Protein AF-A0A7J9GBL7-F1 (afdb_monomer_lite)

InterPro domains:
  IPR005539 ELK domain [PS51213] (71-91)
  IPR050224 Three Amino acid Loop Extension (TALE) homeobox [PTHR11850] (27-122)

Foldseek 3Di:
DVVVVVQVVCCVLQVDHPPPDPPPPDDPDDDDDDDDDDDDDDDPPPPPPPPPPDPDDDPSRVVSVVSVVVVVVVVVVVVVVVVVVVVVVVQVVCVVVVNDDPCVVVVVVVVCVVCVPDDDDD

Structure (mmCIF, N/CA/C/O backbone):
data_AF-A0A7J9GBL7-F1
#
_entry.id   AF-A0A7J9GBL7-F1
#
loop_
_atom_site.group_PDB
_atom_site.id
_atom_site.type_symbol
_atom_site.label_atom_id
_atom_site.label_alt_id
_atom_site.label_comp_id
_atom_site.label_asym_id
_atom_site.label_entity_id
_atom_site.label_seq_id
_atom_site.pdbx_PDB_ins_code
_atom_site.Cartn_x
_atom_site.Cartn_y
_atom_site.Cartn_z
_atom_site.occupancy
_atom_site.B_iso_or_equiv
_atom_site.auth_seq_id
_atom_site.auth_comp_id
_atom_site.auth_asym_id
_atom_site.auth_atom_id
_atom_site.pdbx_PDB_model_num
ATOM 1 N N . MET A 1 1 ? 18.513 20.517 -27.901 1.00 59.16 1 MET A N 1
ATOM 2 C CA . MET A 1 1 ? 18.619 20.272 -26.443 1.00 59.16 1 MET A CA 1
ATOM 3 C C . MET A 1 1 ? 17.700 19.143 -25.980 1.00 59.16 1 MET A C 1
ATOM 5 O O . MET A 1 1 ? 18.205 18.259 -25.311 1.00 59.16 1 MET A O 1
ATOM 9 N N . ALA A 1 2 ? 16.433 19.086 -26.413 1.00 69.75 2 ALA A N 1
ATOM 10 C CA . ALA A 1 2 ? 15.481 18.041 -26.003 1.00 69.75 2 ALA A CA 1
ATOM 11 C C . ALA A 1 2 ? 15.909 16.586 -26.307 1.00 69.75 2 ALA A C 1
ATOM 13 O O . ALA A 1 2 ? 15.734 15.717 -25.464 1.00 69.75 2 ALA A O 1
ATOM 14 N N . CYS A 1 3 ? 16.527 16.302 -27.462 1.00 63.47 3 CYS A N 1
ATOM 15 C CA . CYS A 1 3 ? 16.911 14.921 -27.804 1.00 63.47 3 CYS A CA 1
ATOM 16 C C . CYS A 1 3 ? 17.957 14.331 -26.846 1.00 63.47 3 CYS A C 1
ATOM 18 O O . CYS A 1 3 ? 17.859 13.171 -26.472 1.00 63.47 3 CYS A O 1
ATOM 20 N N . ARG A 1 4 ? 18.910 15.154 -26.392 1.00 77.00 4 ARG A N 1
ATOM 21 C CA . ARG A 1 4 ? 19.957 14.743 -25.445 1.00 77.00 4 ARG A CA 1
ATOM 22 C C . ARG A 1 4 ? 19.395 14.496 -24.045 1.00 77.00 4 ARG A C 1
ATOM 24 O O . ARG A 1 4 ? 19.902 13.668 -23.305 1.00 77.00 4 ARG A O 1
ATOM 31 N N . GLU A 1 5 ? 18.340 15.215 -23.680 1.00 80.38 5 GLU A N 1
ATOM 32 C CA . GLU A 1 5 ? 17.638 15.023 -22.412 1.00 80.38 5 GLU A CA 1
ATOM 33 C C . GLU A 1 5 ? 16.784 13.749 -22.425 1.00 80.38 5 GLU A C 1
ATOM 35 O O . GLU A 1 5 ? 16.758 13.019 -21.439 1.00 80.38 5 GLU A O 1
ATOM 40 N N . ILE A 1 6 ? 16.144 13.436 -23.554 1.00 79.62 6 ILE A N 1
ATOM 41 C CA . ILE A 1 6 ? 15.431 12.166 -23.748 1.00 79.62 6 ILE A CA 1
ATOM 42 C C . ILE A 1 6 ? 16.418 10.998 -23.734 1.00 79.62 6 ILE A C 1
ATOM 44 O O . ILE A 1 6 ? 16.164 10.011 -23.056 1.00 79.62 6 ILE A O 1
ATOM 48 N N . GLU A 1 7 ? 17.555 11.123 -24.419 1.00 76.19 7 GLU A N 1
ATOM 49 C CA . GLU A 1 7 ? 18.613 10.109 -24.428 1.00 76.19 7 GLU A CA 1
ATOM 50 C C . GLU A 1 7 ? 19.200 9.887 -23.031 1.00 76.19 7 GLU A C 1
ATOM 52 O O . GLU A 1 7 ? 19.312 8.748 -22.598 1.00 76.19 7 GLU A O 1
ATOM 57 N N . ASN A 1 8 ? 19.475 10.956 -22.277 1.00 80.25 8 ASN A N 1
ATOM 58 C CA . ASN A 1 8 ? 19.941 10.848 -20.894 1.00 80.25 8 ASN A CA 1
ATOM 59 C C . ASN A 1 8 ? 18.892 10.208 -19.975 1.00 80.25 8 ASN A C 1
ATOM 61 O O . ASN A 1 8 ? 19.244 9.389 -19.133 1.0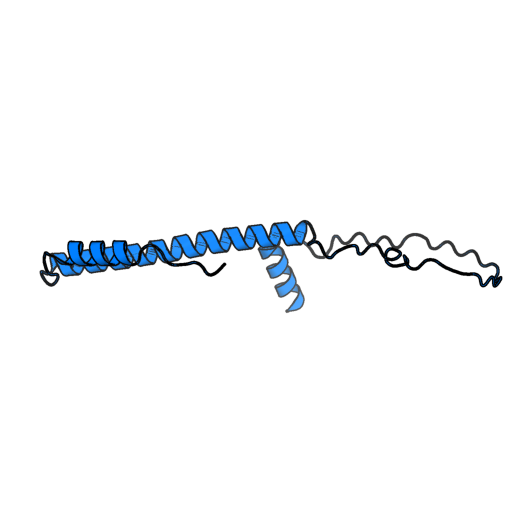0 80.25 8 ASN A O 1
ATOM 65 N N . ASN A 1 9 ? 17.611 10.563 -20.117 1.00 79.25 9 ASN A N 1
ATOM 66 C CA . ASN A 1 9 ? 16.534 9.941 -19.342 1.00 79.25 9 ASN A CA 1
ATOM 67 C C . ASN A 1 9 ? 16.366 8.467 -19.712 1.00 79.25 9 ASN A C 1
ATOM 69 O O . ASN A 1 9 ? 16.218 7.624 -18.831 1.00 79.25 9 ASN A O 1
ATOM 73 N N . LEU A 1 10 ? 16.443 8.141 -21.002 1.00 77.06 10 LEU A N 1
ATOM 74 C CA . LEU A 1 10 ? 16.413 6.766 -21.477 1.00 77.06 10 LEU A CA 1
ATOM 75 C C . LEU A 1 10 ? 17.616 5.999 -20.934 1.00 77.06 10 LEU A C 1
ATOM 77 O O . LEU A 1 10 ? 17.440 4.914 -20.406 1.00 77.06 10 LEU A O 1
ATOM 81 N N . GLN A 1 11 ? 18.821 6.555 -20.981 1.00 78.38 11 GLN A N 1
ATOM 82 C CA . GLN A 1 11 ? 20.023 5.934 -20.434 1.00 78.38 11 GLN A CA 1
ATOM 83 C C . GLN A 1 11 ? 19.938 5.772 -18.909 1.00 78.38 11 GLN A C 1
ATOM 85 O O . GLN A 1 11 ? 20.344 4.738 -18.386 1.00 78.38 11 GLN A O 1
ATOM 90 N N . ALA A 1 12 ? 19.368 6.740 -18.190 1.00 78.06 12 ALA A N 1
ATOM 91 C CA . ALA A 1 12 ? 19.152 6.650 -16.748 1.00 78.06 12 ALA A CA 1
ATOM 92 C C . ALA A 1 12 ? 18.140 5.553 -16.377 1.00 78.06 12 ALA A C 1
ATOM 94 O O . ALA A 1 12 ? 18.368 4.824 -15.416 1.00 78.06 12 ALA A O 1
ATOM 95 N N . LEU A 1 13 ? 17.057 5.398 -17.150 1.00 69.62 13 LEU A N 1
ATOM 96 C CA . LEU A 1 13 ? 16.063 4.338 -16.942 1.00 69.62 13 LEU A CA 1
ATOM 97 C C . LEU A 1 13 ? 16.536 2.959 -17.429 1.00 69.62 13 LEU A C 1
ATOM 99 O O . LEU A 1 13 ? 16.215 1.928 -16.840 1.00 69.62 13 LEU A O 1
ATOM 103 N N . THR A 1 14 ? 17.247 2.913 -18.553 1.00 64.75 14 THR A N 1
ATOM 104 C CA . THR A 1 14 ? 17.515 1.667 -19.286 1.00 64.75 14 THR A CA 1
ATOM 105 C C . THR A 1 14 ? 18.941 1.162 -19.117 1.00 64.75 14 THR A C 1
ATOM 107 O O . THR A 1 14 ? 19.172 -0.021 -19.345 1.00 64.75 14 THR A O 1
ATOM 110 N N . GLY A 1 15 ? 19.894 2.006 -18.719 1.00 67.81 15 GLY A N 1
ATOM 111 C CA . GLY A 1 15 ? 21.323 1.683 -18.677 1.00 67.81 15 GLY A CA 1
ATOM 112 C C . GLY A 1 15 ? 21.959 1.443 -20.053 1.00 67.81 15 GLY A C 1
ATOM 113 O O . GLY A 1 15 ? 23.144 1.128 -20.117 1.00 67.81 15 GLY A O 1
ATOM 114 N N . VAL A 1 16 ? 21.196 1.580 -21.143 1.00 61.94 16 VAL A N 1
ATOM 115 C CA . VAL A 1 16 ? 21.653 1.356 -22.518 1.00 61.94 16 VAL A CA 1
ATOM 116 C C . VAL A 1 16 ? 22.023 2.698 -23.135 1.00 61.94 16 VAL A C 1
ATOM 118 O O . VAL A 1 16 ? 21.268 3.667 -23.039 1.00 61.94 16 VAL A O 1
ATOM 121 N N . THR A 1 17 ? 23.195 2.760 -23.763 1.00 66.44 17 THR A N 1
ATOM 122 C CA . THR A 1 17 ? 23.627 3.927 -24.541 1.00 66.44 17 THR A CA 1
ATOM 123 C C . THR A 1 17 ? 23.320 3.653 -26.010 1.00 66.44 17 THR A C 1
ATOM 125 O O . THR A 1 17 ? 23.567 2.548 -26.490 1.00 66.44 17 THR A O 1
ATOM 128 N N . LEU A 1 18 ? 22.768 4.627 -26.740 1.00 56.69 18 LEU A N 1
ATOM 129 C CA . LEU A 1 18 ? 22.394 4.453 -28.153 1.00 56.69 18 LEU A CA 1
ATOM 130 C C . LEU A 1 18 ? 23.624 4.295 -29.084 1.00 56.69 18 LEU A C 1
ATOM 132 O O . LEU A 1 18 ? 23.473 4.127 -30.289 1.00 56.69 18 LEU A O 1
ATOM 136 N N . GLY A 1 19 ? 24.845 4.336 -28.537 1.00 55.47 19 GLY A N 1
ATOM 137 C CA . GLY A 1 19 ? 26.105 4.308 -29.283 1.00 55.47 19 GLY A CA 1
ATOM 138 C C . GLY A 1 19 ? 26.672 2.921 -29.606 1.00 55.47 19 GLY A C 1
ATOM 139 O O . GLY A 1 19 ? 27.614 2.842 -30.387 1.00 55.47 19 GLY A O 1
ATOM 140 N N . GLU A 1 20 ? 26.128 1.831 -29.057 1.00 50.91 20 GLU A N 1
ATOM 141 C CA . GLU A 1 20 ? 26.633 0.466 -29.295 1.00 50.91 20 GLU A CA 1
ATOM 142 C C . GLU A 1 20 ? 25.690 -0.340 -30.195 1.00 50.91 20 GLU A C 1
ATOM 144 O O . GLU A 1 20 ? 25.195 -1.410 -29.853 1.00 50.91 20 GLU A O 1
ATOM 149 N N . GLY A 1 21 ? 25.443 0.197 -31.388 1.00 47.66 21 GLY A N 1
ATOM 150 C CA . GLY A 1 21 ? 25.073 -0.603 -32.546 1.00 47.66 21 GLY A CA 1
ATOM 151 C C . GLY A 1 21 ? 26.322 -0.791 -33.390 1.00 47.66 21 GLY A C 1
ATOM 152 O O . GLY A 1 21 ? 26.721 0.120 -34.111 1.00 47.66 21 GLY A O 1
ATOM 153 N N . THR A 1 22 ? 26.960 -1.953 -33.288 1.00 45.56 22 THR A N 1
ATOM 154 C CA . THR A 1 22 ? 27.981 -2.406 -34.231 1.00 45.56 22 THR A CA 1
ATOM 155 C C . THR A 1 22 ? 27.356 -2.491 -35.623 1.00 45.56 22 THR A C 1
ATOM 157 O O . THR A 1 22 ? 26.815 -3.516 -36.031 1.00 45.56 22 THR A O 1
ATOM 160 N N . GLY A 1 23 ? 27.398 -1.374 -36.350 1.00 47.56 23 GLY A N 1
ATOM 161 C CA . GLY A 1 23 ? 27.118 -1.313 -37.773 1.00 47.56 23 GLY A CA 1
ATOM 162 C C . GLY A 1 23 ? 28.171 -2.134 -38.500 1.00 47.56 23 GLY A C 1
ATOM 163 O O . GLY A 1 23 ? 29.254 -1.645 -38.806 1.00 47.56 23 GLY A O 1
ATOM 164 N N . ALA A 1 24 ? 27.864 -3.403 -38.744 1.00 48.78 24 ALA A N 1
ATOM 165 C CA . ALA A 1 24 ? 28.574 -4.209 -39.717 1.00 48.78 24 ALA A CA 1
ATOM 166 C C . ALA A 1 24 ? 28.239 -3.671 -41.119 1.00 48.78 24 ALA A C 1
ATOM 168 O O . ALA A 1 24 ? 27.376 -4.198 -41.810 1.00 48.78 24 ALA A O 1
ATOM 169 N N . THR A 1 25 ? 28.896 -2.584 -41.523 1.00 51.94 25 THR A N 1
ATOM 170 C CA . THR A 1 25 ? 28.991 -2.154 -42.924 1.00 51.94 25 THR A CA 1
ATOM 171 C C . THR A 1 25 ? 30.427 -2.395 -43.375 1.00 51.94 25 THR A C 1
ATOM 173 O O . THR A 1 25 ? 31.226 -1.468 -43.452 1.00 51.94 25 THR A O 1
ATOM 176 N N . MET A 1 26 ? 30.797 -3.657 -43.575 1.00 46.94 26 MET A N 1
ATOM 177 C CA . MET A 1 26 ? 32.073 -4.020 -44.193 1.00 46.94 26 MET A CA 1
ATOM 178 C C . MET A 1 26 ? 31.841 -5.199 -45.134 1.00 46.94 26 MET A C 1
ATOM 180 O O . MET A 1 26 ? 31.818 -6.344 -44.694 1.00 46.94 26 MET A O 1
ATOM 184 N N . SER A 1 27 ? 31.626 -4.889 -46.407 1.00 44.50 27 SER A N 1
ATOM 185 C CA . SER A 1 27 ? 32.217 -5.576 -47.563 1.00 44.50 27 SER A CA 1
ATOM 186 C C . SER A 1 27 ? 31.768 -4.779 -48.784 1.00 44.50 27 SER A C 1
ATOM 188 O O . SER A 1 27 ? 30.716 -5.009 -49.372 1.00 44.50 27 SER A O 1
ATOM 190 N N . ASP A 1 28 ? 32.531 -3.722 -49.032 1.00 49.12 28 ASP A N 1
ATOM 191 C CA . ASP A 1 28 ? 32.672 -3.122 -50.348 1.00 49.12 28 ASP A CA 1
ATOM 192 C C . ASP A 1 28 ? 33.676 -4.025 -51.073 1.00 49.12 28 ASP A C 1
ATOM 194 O O . ASP A 1 28 ? 34.881 -3.872 -50.906 1.00 49.12 28 ASP A O 1
ATOM 198 N N . ASP A 1 29 ? 33.171 -5.080 -51.708 1.00 48.44 29 ASP A N 1
ATOM 199 C CA . ASP A 1 29 ? 33.904 -5.825 -52.728 1.00 48.44 29 ASP A CA 1
ATOM 200 C C . ASP A 1 29 ? 33.057 -5.736 -53.996 1.00 48.44 29 ASP A C 1
ATOM 202 O O . ASP A 1 29 ? 32.069 -6.443 -54.210 1.00 48.44 29 ASP A O 1
ATOM 206 N N . GLU A 1 30 ? 33.412 -4.737 -54.785 1.00 50.38 30 GLU A N 1
ATOM 207 C CA . GLU A 1 30 ? 32.927 -4.481 -56.124 1.00 50.38 30 GLU A CA 1
ATOM 208 C C . GLU A 1 30 ? 33.573 -5.461 -57.108 1.00 50.38 30 GLU A C 1
ATOM 210 O O . GLU A 1 30 ? 34.664 -5.227 -57.611 1.00 50.38 30 GLU A O 1
ATOM 215 N N . ASP A 1 31 ? 32.869 -6.549 -57.417 1.00 49.47 31 ASP A N 1
ATOM 216 C CA . ASP A 1 31 ? 33.109 -7.317 -58.637 1.00 49.47 31 ASP A CA 1
ATOM 217 C C . ASP A 1 31 ? 31.828 -7.315 -59.485 1.00 49.47 31 ASP A C 1
ATOM 219 O O . ASP A 1 31 ? 30.859 -8.040 -59.242 1.00 49.47 31 ASP A O 1
ATOM 223 N N . GLU A 1 32 ? 31.824 -6.458 -60.512 1.00 47.78 32 GLU A N 1
ATOM 224 C CA . GLU A 1 32 ? 30.984 -6.646 -61.690 1.00 47.78 32 GLU A CA 1
ATOM 225 C C . GLU A 1 32 ? 31.283 -8.031 -62.281 1.00 47.78 32 GLU A C 1
ATOM 227 O O . GLU A 1 32 ? 32.432 -8.309 -62.615 1.00 47.78 32 GLU A O 1
ATOM 232 N N . LEU A 1 33 ? 30.259 -8.871 -62.480 1.00 41.56 33 LEU A N 1
ATOM 233 C CA . LEU A 1 33 ? 29.958 -9.477 -63.785 1.00 41.56 33 LEU A CA 1
ATOM 234 C C . LEU A 1 33 ? 28.739 -10.423 -63.745 1.00 41.56 33 LEU A C 1
ATOM 236 O O . LEU A 1 33 ? 28.682 -11.400 -63.009 1.00 41.56 33 LEU A O 1
ATOM 240 N N . GLN A 1 34 ? 27.856 -10.155 -64.713 1.00 37.25 34 GLN A N 1
ATOM 241 C CA . GLN A 1 34 ? 27.123 -11.120 -65.539 1.00 37.25 34 GLN A CA 1
ATOM 242 C C . GLN A 1 34 ? 25.736 -11.604 -65.073 1.00 37.25 34 GLN A C 1
ATOM 244 O O . GLN A 1 34 ? 25.567 -12.586 -64.359 1.00 37.25 34 GLN A O 1
ATOM 249 N N . MET A 1 35 ? 24.721 -10.932 -65.635 1.00 44.91 35 MET A N 1
ATOM 250 C CA . MET A 1 35 ? 23.376 -11.467 -65.856 1.00 44.91 35 MET A CA 1
ATOM 251 C C . MET A 1 35 ? 23.430 -12.800 -66.619 1.00 44.91 35 MET A C 1
ATOM 253 O O . MET A 1 35 ? 23.902 -12.829 -67.757 1.00 44.91 35 MET A O 1
ATOM 257 N N . ASP A 1 36 ? 22.822 -13.841 -66.053 1.00 34.03 36 ASP A N 1
ATOM 258 C CA . ASP A 1 36 ? 22.087 -14.838 -66.830 1.00 34.03 36 ASP A CA 1
ATOM 259 C C . ASP A 1 36 ? 20.815 -15.265 -66.082 1.00 34.03 36 ASP A C 1
ATOM 261 O O . ASP A 1 36 ? 20.776 -15.437 -64.865 1.00 34.03 36 ASP A O 1
ATOM 265 N N . PHE A 1 37 ? 19.750 -15.352 -66.860 1.00 35.81 37 PHE A N 1
ATOM 266 C CA . PHE A 1 37 ? 18.372 -15.615 -66.513 1.00 35.81 37 PHE A CA 1
ATOM 267 C C . PHE A 1 37 ? 18.150 -17.131 -66.492 1.00 35.81 37 PHE A C 1
ATOM 269 O O . PHE A 1 37 ? 18.319 -17.802 -67.506 1.00 35.81 37 PHE A O 1
ATOM 276 N N . SER A 1 38 ? 17.705 -17.691 -65.366 1.00 37.66 38 SER A N 1
ATOM 277 C CA . SER A 1 38 ? 17.124 -19.038 -65.347 1.00 37.66 38 SER A CA 1
ATOM 278 C C . SER A 1 38 ? 15.940 -19.112 -64.390 1.00 37.66 38 SER A C 1
ATOM 280 O O . SER A 1 38 ? 16.060 -19.123 -63.169 1.00 37.66 38 SER A O 1
ATOM 282 N N . LEU A 1 39 ? 14.775 -19.112 -65.028 1.00 52.69 39 LEU A N 1
ATOM 283 C CA . LEU A 1 39 ? 13.445 -19.420 -64.532 1.00 52.69 39 LEU A CA 1
ATOM 284 C C . LEU A 1 39 ? 13.324 -20.937 -64.305 1.00 52.69 39 LEU A C 1
ATOM 286 O O . LEU A 1 39 ? 13.296 -21.658 -65.297 1.00 52.69 39 LEU A O 1
ATOM 290 N N . ASP A 1 40 ? 13.182 -21.405 -63.057 1.00 37.50 40 ASP A N 1
ATOM 291 C CA . ASP A 1 40 ? 12.428 -22.635 -62.749 1.00 37.50 40 ASP A CA 1
ATOM 292 C C . ASP A 1 40 ? 12.061 -22.807 -61.253 1.00 37.50 40 ASP A C 1
ATOM 294 O O . ASP A 1 40 ? 12.911 -22.824 -60.373 1.00 37.50 40 ASP A O 1
ATOM 298 N N . GLN A 1 41 ? 10.750 -22.924 -61.030 1.00 42.50 41 GLN A N 1
ATOM 299 C CA . GLN A 1 41 ? 9.980 -23.689 -60.034 1.00 42.50 41 GLN A CA 1
ATOM 300 C C . GLN A 1 41 ? 10.415 -23.902 -58.561 1.00 42.50 41 GLN A C 1
ATOM 302 O O . GLN A 1 41 ? 11.362 -24.599 -58.226 1.00 42.50 41 GLN A O 1
ATOM 307 N N . SER A 1 42 ? 9.432 -23.562 -57.711 1.00 39.09 42 SER A N 1
ATOM 308 C CA . SER A 1 42 ? 8.874 -24.390 -56.623 1.00 39.09 42 SER A CA 1
ATOM 309 C C . SER A 1 42 ? 9.627 -24.478 -55.289 1.00 39.09 42 SER A C 1
ATOM 311 O O . SER A 1 42 ? 10.446 -25.360 -55.061 1.00 39.09 42 SER A O 1
ATOM 313 N N . GLY A 1 43 ? 9.171 -23.671 -54.326 1.00 38.84 43 GLY A N 1
ATOM 314 C CA . GLY A 1 43 ? 9.485 -23.832 -52.906 1.00 38.84 43 GLY A CA 1
ATOM 315 C C . GLY A 1 43 ? 8.960 -22.662 -52.081 1.00 38.84 43 GLY A C 1
ATOM 316 O O . GLY A 1 43 ? 9.642 -21.660 -51.908 1.00 38.84 43 GLY A O 1
ATOM 317 N N . SER A 1 44 ? 7.724 -22.773 -51.602 1.00 48.31 44 SER A N 1
ATOM 318 C CA . SER A 1 44 ? 7.068 -21.840 -50.679 1.00 48.31 44 SER A CA 1
ATOM 319 C C . SER A 1 44 ? 7.700 -21.888 -49.272 1.00 48.31 44 SER A C 1
ATOM 321 O O . SER A 1 44 ? 7.020 -22.259 -48.326 1.00 48.31 44 SER A O 1
ATOM 323 N N . ASP A 1 45 ? 8.974 -21.519 -49.124 1.00 48.03 45 ASP A N 1
ATOM 324 C CA . ASP A 1 45 ? 9.650 -21.368 -47.817 1.00 48.03 45 ASP A CA 1
ATOM 325 C C . ASP A 1 45 ? 10.756 -20.295 -47.884 1.00 48.03 45 ASP A C 1
ATOM 327 O O . ASP A 1 45 ? 11.920 -20.506 -47.559 1.00 48.03 45 ASP A O 1
ATOM 331 N N . GLY A 1 46 ? 10.386 -19.108 -48.373 1.00 46.78 46 GLY A N 1
ATOM 332 C CA . GLY A 1 46 ? 11.282 -17.959 -48.546 1.00 46.78 46 GLY A CA 1
ATOM 333 C C . GLY A 1 46 ? 11.162 -16.881 -47.465 1.00 46.78 46 GLY A C 1
ATOM 334 O O . GLY A 1 46 ? 11.391 -15.714 -47.772 1.00 46.78 46 GLY A O 1
ATOM 335 N N . HIS A 1 47 ? 10.765 -17.220 -46.234 1.00 53.59 47 HIS A N 1
ATOM 336 C CA . HIS A 1 47 ? 10.617 -16.239 -45.148 1.00 53.59 47 HIS A CA 1
ATOM 337 C C . HIS A 1 47 ? 11.726 -16.348 -44.088 1.00 53.59 47 HIS A C 1
ATOM 339 O O . HIS A 1 47 ? 11.434 -16.332 -42.903 1.00 53.59 47 HIS A O 1
ATOM 345 N N . ASP A 1 48 ? 12.994 -16.434 -44.503 1.00 49.66 48 ASP A N 1
ATOM 346 C CA . ASP A 1 48 ? 14.147 -16.303 -43.587 1.00 49.66 48 ASP A CA 1
ATOM 347 C C . ASP A 1 48 ? 15.396 -15.668 -44.253 1.00 49.66 48 ASP A C 1
ATOM 349 O O . ASP A 1 48 ? 16.514 -15.819 -43.768 1.00 49.66 48 ASP A O 1
ATOM 353 N N . LEU A 1 49 ? 15.247 -14.920 -45.362 1.00 54.31 49 LEU A N 1
ATOM 354 C CA . LEU A 1 49 ? 16.387 -14.241 -46.021 1.00 54.31 49 LEU A CA 1
ATOM 355 C C . LEU A 1 49 ? 16.670 -12.819 -45.488 1.00 54.31 49 LEU A C 1
ATOM 357 O O . LEU A 1 49 ? 17.663 -12.193 -45.846 1.00 54.31 49 LEU A O 1
ATOM 361 N N . MET A 1 50 ? 15.856 -12.329 -44.556 1.00 58.56 50 MET A N 1
ATOM 362 C CA . MET A 1 50 ? 16.287 -11.330 -43.580 1.00 58.56 50 MET A CA 1
ATOM 363 C C . MET A 1 50 ? 16.072 -11.958 -42.213 1.00 58.56 50 MET A C 1
ATOM 365 O O . MET A 1 50 ? 14.946 -12.333 -41.904 1.00 58.56 50 MET A O 1
ATOM 369 N N . GLY A 1 51 ? 17.148 -12.113 -41.438 1.00 54.12 51 GLY A N 1
ATOM 370 C CA . GLY A 1 51 ? 17.197 -12.804 -40.144 1.00 54.12 51 GLY A CA 1
ATOM 371 C C . GLY A 1 51 ? 16.404 -12.120 -39.027 1.00 54.12 51 GLY A C 1
ATOM 372 O O . GLY A 1 51 ? 16.938 -11.840 -37.958 1.00 54.12 51 GLY A O 1
ATOM 373 N N . PHE A 1 52 ? 15.129 -11.852 -39.270 1.00 57.16 52 PHE A N 1
ATOM 374 C CA . PHE A 1 52 ? 14.154 -11.403 -38.299 1.00 57.16 52 PHE A CA 1
ATOM 375 C C . PHE A 1 52 ? 13.141 -12.533 -38.122 1.00 57.16 52 PHE A C 1
ATOM 377 O O . PHE A 1 52 ? 12.025 -12.502 -38.639 1.00 57.16 52 PHE A O 1
ATOM 384 N N . GLY A 1 53 ? 13.582 -13.571 -37.405 1.00 64.38 53 GLY A N 1
ATOM 385 C CA . GLY A 1 53 ? 12.700 -14.616 -36.893 1.00 64.38 53 GLY A CA 1
ATOM 386 C C . GLY A 1 53 ? 11.620 -14.038 -35.959 1.00 64.38 53 GLY A C 1
ATOM 387 O O . GLY A 1 53 ? 11.552 -12.821 -35.761 1.00 64.38 53 GLY A O 1
ATOM 388 N N . PRO A 1 54 ? 10.763 -14.888 -35.359 1.00 64.31 54 PRO A N 1
ATOM 389 C CA . PRO A 1 54 ? 9.653 -14.449 -34.512 1.00 64.31 54 PRO A CA 1
ATOM 390 C C . PRO A 1 54 ? 10.100 -13.371 -33.519 1.00 64.31 54 PRO A C 1
ATOM 392 O O . PRO A 1 54 ? 11.124 -13.556 -32.865 1.00 64.31 54 PRO A O 1
ATOM 395 N N . LEU A 1 55 ? 9.346 -12.265 -33.433 1.00 70.88 55 LEU A N 1
ATOM 396 C CA . LEU A 1 55 ? 9.656 -11.050 -32.661 1.00 70.88 55 LEU A CA 1
ATOM 397 C C . LEU A 1 55 ? 9.782 -11.331 -31.155 1.00 70.88 55 LEU A C 1
ATOM 399 O O . LEU A 1 55 ? 8.901 -11.012 -30.357 1.00 70.88 55 LEU A O 1
ATOM 403 N N . LEU A 1 56 ? 10.875 -11.966 -30.755 1.00 76.94 56 LEU A N 1
ATOM 404 C CA . LEU A 1 56 ? 11.240 -12.128 -29.367 1.00 76.94 56 LEU A CA 1
ATOM 405 C C . LEU A 1 56 ? 11.905 -10.830 -28.916 1.00 76.94 56 LEU A C 1
ATOM 407 O O . LEU A 1 56 ? 12.845 -10.387 -29.580 1.00 76.94 56 LEU A O 1
ATOM 411 N N . PRO A 1 57 ? 11.473 -10.243 -27.784 1.00 80.00 57 PRO A N 1
ATOM 412 C CA . PRO A 1 57 ? 12.145 -9.085 -27.226 1.00 80.00 57 PRO A CA 1
ATOM 413 C C . PRO A 1 57 ? 13.634 -9.371 -27.087 1.00 80.00 57 PRO A C 1
ATOM 415 O O . PRO A 1 57 ? 14.024 -10.468 -26.659 1.00 80.00 57 PRO A O 1
ATOM 418 N N . THR A 1 58 ? 14.442 -8.387 -27.448 1.00 86.56 58 THR A N 1
ATOM 419 C CA . THR A 1 58 ? 15.890 -8.417 -27.267 1.00 86.56 58 THR A CA 1
ATOM 420 C C . THR A 1 58 ? 16.230 -8.551 -25.783 1.00 86.56 58 THR A C 1
ATOM 422 O O . THR A 1 58 ? 15.438 -8.219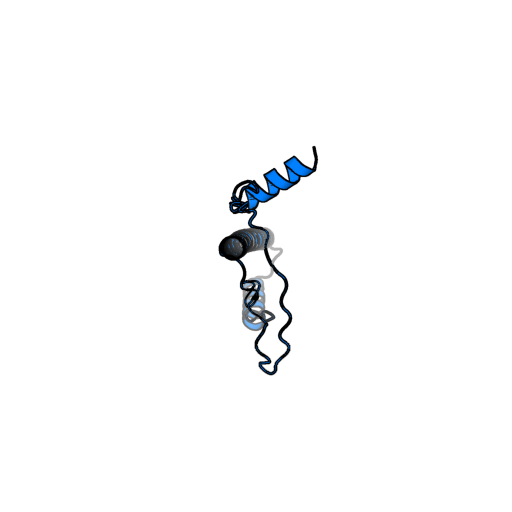 -24.898 1.00 86.56 58 THR A O 1
ATOM 425 N N .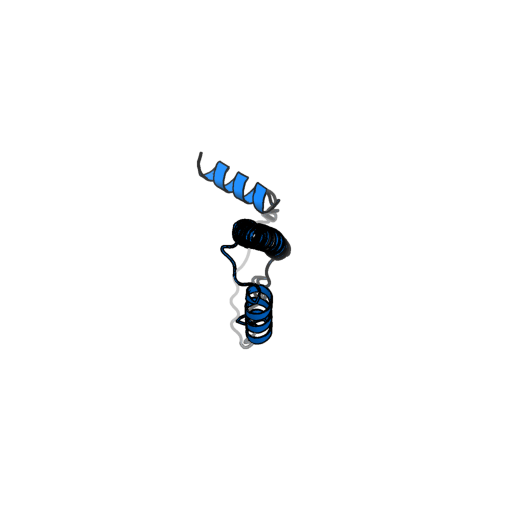 GLU A 1 59 ? 17.427 -9.043 -25.475 1.00 84.81 59 GLU A N 1
ATOM 426 C CA . GLU A 1 59 ? 17.874 -9.196 -24.085 1.00 84.81 59 GLU A CA 1
ATOM 427 C C . GLU A 1 59 ? 17.841 -7.861 -23.312 1.00 84.81 59 GLU A C 1
ATOM 429 O O . GLU A 1 59 ? 17.505 -7.835 -22.125 1.00 84.81 59 GLU A O 1
ATOM 434 N N . SER A 1 60 ? 18.103 -6.737 -23.989 1.00 84.88 60 SER A N 1
ATOM 435 C CA . SER A 1 60 ? 17.999 -5.393 -23.409 1.00 84.88 60 SER A CA 1
ATOM 436 C C . SER A 1 60 ? 16.550 -5.004 -23.092 1.00 84.88 60 SER A C 1
ATOM 438 O O . SER A 1 60 ? 16.289 -4.501 -21.997 1.00 84.88 60 SER A O 1
ATOM 440 N N . GLU A 1 61 ? 15.594 -5.293 -23.980 1.00 88.25 61 GLU A N 1
ATOM 441 C CA . GLU A 1 61 ? 14.161 -5.071 -23.733 1.00 88.25 61 GLU A CA 1
ATOM 442 C C . GLU A 1 61 ? 13.639 -5.943 -22.586 1.00 88.25 61 GLU A C 1
ATOM 444 O O . GLU A 1 61 ? 12.908 -5.457 -21.721 1.00 88.25 61 GLU A O 1
ATOM 449 N N . ARG A 1 62 ? 14.065 -7.211 -22.511 1.00 89.56 62 ARG A N 1
ATOM 450 C CA . ARG A 1 62 ? 13.723 -8.104 -21.390 1.00 89.56 62 ARG A CA 1
ATOM 451 C C . ARG A 1 62 ? 14.259 -7.567 -20.067 1.00 89.56 62 ARG A C 1
ATOM 453 O O . ARG A 1 62 ? 13.527 -7.512 -19.079 1.00 89.56 62 ARG A O 1
ATOM 460 N N . SER A 1 63 ? 15.523 -7.142 -20.054 1.00 91.06 63 SER A N 1
ATOM 461 C CA . SER A 1 63 ? 16.168 -6.561 -18.875 1.00 91.06 63 SER A CA 1
ATOM 462 C C . SER A 1 63 ? 15.457 -5.284 -18.412 1.00 91.06 63 SER A C 1
ATOM 464 O O . SER A 1 63 ? 15.240 -5.099 -17.213 1.00 91.06 63 SER A O 1
ATOM 466 N N . LEU A 1 64 ? 15.033 -4.432 -19.352 1.00 90.94 64 LEU A N 1
ATOM 467 C CA . LEU A 1 64 ? 14.255 -3.233 -19.056 1.00 90.94 64 LEU A CA 1
ATOM 468 C C . LEU A 1 64 ? 12.896 -3.571 -18.437 1.00 90.94 64 LEU A C 1
ATOM 470 O O . LEU A 1 64 ? 12.548 -3.013 -17.399 1.00 90.94 64 LEU A O 1
ATOM 474 N N . MET A 1 65 ? 12.140 -4.494 -19.038 1.00 91.44 65 MET A N 1
ATOM 475 C CA . MET A 1 65 ? 10.831 -4.895 -18.514 1.00 91.44 65 MET A CA 1
ATOM 476 C C . MET A 1 65 ? 10.931 -5.454 -17.091 1.00 91.44 65 MET A C 1
ATOM 478 O O . MET A 1 65 ? 10.095 -5.129 -16.247 1.00 91.44 65 MET A O 1
ATOM 482 N N . GLU A 1 66 ? 11.962 -6.250 -16.799 1.00 93.69 66 GLU A N 1
ATOM 483 C CA . GLU A 1 66 ? 12.186 -6.770 -15.450 1.00 93.69 66 GLU A CA 1
ATOM 484 C C . GLU A 1 66 ? 12.531 -5.650 -14.459 1.00 93.69 66 GLU A C 1
ATOM 486 O O . GLU A 1 66 ? 11.956 -5.608 -13.371 1.00 93.69 66 GLU A O 1
ATOM 491 N N . ARG A 1 67 ? 13.390 -4.691 -14.835 1.00 92.94 67 ARG A N 1
ATOM 492 C CA . ARG A 1 67 ? 13.685 -3.521 -13.988 1.00 92.94 67 ARG A CA 1
ATOM 493 C C . ARG A 1 67 ? 12.434 -2.694 -13.698 1.00 92.94 67 ARG A C 1
ATOM 495 O O . ARG A 1 67 ? 12.129 -2.456 -12.532 1.00 92.94 67 ARG A O 1
ATOM 502 N N . VAL A 1 68 ? 11.658 -2.346 -14.725 1.00 95.31 68 VAL A N 1
ATOM 503 C CA . VAL A 1 68 ? 10.398 -1.592 -14.576 1.00 95.31 68 VAL A CA 1
ATOM 504 C C . VAL A 1 68 ? 9.422 -2.337 -13.665 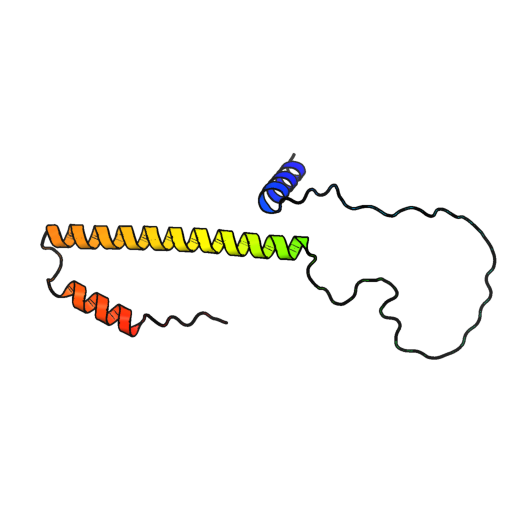1.00 95.31 68 VAL A C 1
ATOM 506 O O . VAL A 1 68 ? 8.814 -1.750 -12.770 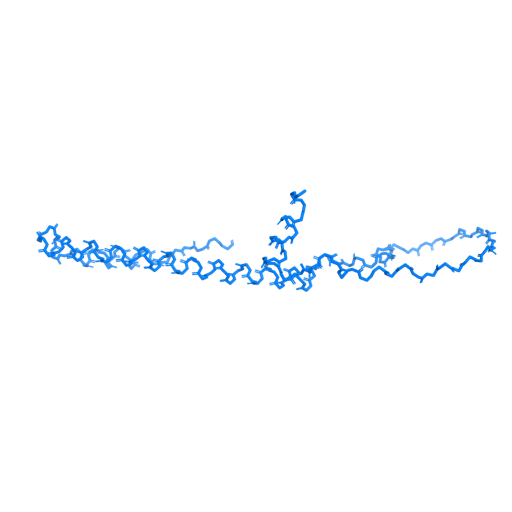1.00 95.31 68 VAL A O 1
ATOM 509 N N . ARG A 1 69 ? 9.297 -3.658 -13.835 1.00 93.62 69 ARG A N 1
ATOM 510 C CA . ARG A 1 69 ? 8.459 -4.501 -12.975 1.00 93.62 69 ARG A CA 1
ATOM 511 C C . ARG A 1 69 ? 8.922 -4.457 -11.517 1.00 93.62 69 ARG A C 1
ATOM 513 O O . ARG A 1 69 ? 8.084 -4.427 -10.612 1.00 93.62 69 ARG A O 1
ATOM 520 N N . GLN A 1 70 ? 10.230 -4.484 -11.275 1.00 95.62 70 GLN A N 1
ATOM 521 C CA . GLN A 1 70 ? 10.804 -4.417 -9.932 1.00 95.62 70 GLN A CA 1
ATOM 522 C C . GLN A 1 70 ? 10.588 -3.050 -9.283 1.00 95.62 70 GLN A C 1
ATOM 524 O O . GLN A 1 70 ? 10.128 -3.005 -8.140 1.00 95.62 70 GLN A O 1
ATOM 529 N N . GLU A 1 71 ? 10.848 -1.961 -10.002 1.00 95.31 71 GLU A N 1
ATOM 530 C CA . GLU A 1 71 ? 10.632 -0.594 -9.518 1.00 95.31 71 GLU A CA 1
ATOM 531 C C . GLU A 1 71 ? 9.167 -0.358 -9.164 1.00 95.31 71 GLU A C 1
ATOM 533 O O . GLU A 1 71 ? 8.859 0.007 -8.028 1.00 95.31 71 GLU A O 1
ATOM 538 N N . LEU A 1 72 ? 8.249 -0.707 -10.070 1.00 95.88 72 LEU A N 1
ATOM 539 C CA . LEU A 1 72 ? 6.815 -0.580 -9.828 1.00 95.88 72 LEU A CA 1
ATOM 540 C C . LEU A 1 72 ? 6.374 -1.408 -8.613 1.00 95.88 72 LEU A C 1
ATOM 542 O O . LEU A 1 72 ? 5.582 -0.963 -7.783 1.00 95.88 72 LEU A O 1
ATOM 546 N N . LYS A 1 73 ? 6.911 -2.623 -8.457 1.00 94.38 73 LYS A N 1
ATOM 547 C CA . LYS A 1 73 ? 6.632 -3.467 -7.289 1.00 94.38 73 LYS A CA 1
ATOM 548 C C . LYS A 1 73 ? 7.104 -2.816 -5.989 1.00 94.38 73 LYS A C 1
ATOM 550 O O . LYS A 1 73 ? 6.429 -2.972 -4.970 1.00 94.38 73 LYS A O 1
ATOM 555 N N . ILE A 1 74 ? 8.255 -2.148 -5.993 1.00 96.88 74 ILE A N 1
ATOM 556 C CA . ILE A 1 74 ? 8.783 -1.442 -4.821 1.00 96.88 74 ILE A CA 1
ATOM 557 C C . ILE A 1 74 ? 7.901 -0.237 -4.505 1.00 96.88 74 ILE A C 1
ATOM 559 O O . ILE A 1 74 ? 7.422 -0.130 -3.374 1.00 96.88 74 ILE A O 1
ATOM 563 N N . GLU A 1 75 ? 7.631 0.607 -5.499 1.00 96.94 75 GLU A N 1
ATOM 564 C CA . GLU A 1 75 ? 6.829 1.820 -5.351 1.00 96.94 75 GLU A CA 1
ATOM 565 C C . GLU A 1 75 ? 5.430 1.498 -4.820 1.00 96.94 75 GLU A C 1
ATOM 567 O O . GLU A 1 75 ? 5.006 2.051 -3.805 1.00 96.94 75 GLU A O 1
ATOM 572 N N . LEU A 1 76 ? 4.742 0.521 -5.420 1.00 95.81 76 LEU A N 1
ATOM 573 C CA . LEU A 1 76 ? 3.416 0.099 -4.970 1.00 95.81 76 LEU A CA 1
ATOM 574 C C . LEU A 1 76 ? 3.453 -0.425 -3.534 1.00 95.81 76 LEU A C 1
ATOM 576 O O . LEU A 1 76 ? 2.628 -0.035 -2.707 1.00 95.81 76 LEU A O 1
ATOM 580 N N . LYS A 1 77 ? 4.421 -1.288 -3.196 1.00 94.81 77 LYS A N 1
ATOM 581 C CA . LYS A 1 77 ? 4.560 -1.800 -1.824 1.00 94.81 77 LYS A CA 1
ATOM 582 C C . LYS A 1 77 ? 4.779 -0.674 -0.821 1.00 94.81 77 LYS A C 1
ATOM 584 O O . LYS A 1 77 ? 4.185 -0.706 0.256 1.00 94.81 77 LYS A O 1
ATOM 589 N N . GLN A 1 78 ? 5.620 0.299 -1.157 1.00 97.44 78 GLN A N 1
ATOM 590 C CA . GLN A 1 78 ? 5.904 1.437 -0.295 1.00 97.44 78 GLN A CA 1
ATOM 591 C C . GLN A 1 78 ? 4.681 2.348 -0.149 1.00 97.44 78 GLN A C 1
ATOM 593 O O . GLN A 1 78 ? 4.308 2.677 0.977 1.00 97.44 78 GLN A O 1
ATOM 598 N N . GLY A 1 79 ? 4.020 2.693 -1.256 1.00 96.94 79 GLY A N 1
ATOM 599 C CA . GLY A 1 79 ? 2.823 3.531 -1.267 1.00 96.94 79 GLY A CA 1
ATOM 600 C C . GLY A 1 79 ? 1.679 2.918 -0.461 1.00 96.94 79 GLY A C 1
ATOM 601 O O . GLY A 1 79 ? 1.095 3.580 0.398 1.00 96.94 79 GLY A O 1
ATOM 602 N N . PHE A 1 80 ? 1.407 1.621 -0.644 1.00 95.56 80 PHE A N 1
ATOM 603 C CA . PHE A 1 80 ? 0.391 0.928 0.151 1.00 95.56 80 PHE A CA 1
ATOM 604 C C . PHE A 1 80 ? 0.774 0.819 1.625 1.00 95.56 80 PHE A C 1
ATOM 606 O O . PHE A 1 80 ? -0.082 1.023 2.485 1.00 95.56 80 PHE A O 1
ATOM 613 N N . LYS A 1 81 ? 2.044 0.537 1.940 1.00 95.25 81 LYS A N 1
ATOM 614 C CA . LYS A 1 81 ? 2.517 0.498 3.329 1.00 95.25 81 LYS A CA 1
ATOM 615 C C . LYS A 1 81 ? 2.291 1.841 4.025 1.00 95.25 81 LYS A C 1
ATOM 617 O O . LYS A 1 81 ? 1.679 1.857 5.089 1.00 95.25 81 LYS A O 1
ATOM 622 N N . SER A 1 82 ? 2.722 2.940 3.407 1.00 97.69 82 SER A N 1
ATOM 623 C CA . SER A 1 82 ? 2.523 4.292 3.941 1.00 97.69 82 SER A CA 1
ATOM 624 C C . SER A 1 82 ? 1.038 4.586 4.149 1.00 97.69 82 SER A C 1
ATOM 626 O O . SER A 1 82 ? 0.640 5.029 5.223 1.00 97.69 82 SER A O 1
ATOM 628 N N . LYS A 1 83 ? 0.181 4.223 3.187 1.00 96.81 83 LYS A N 1
ATOM 629 C CA . LYS A 1 83 ? -1.259 4.446 3.335 1.00 96.81 83 LYS A CA 1
ATOM 630 C C . LYS A 1 83 ? -1.877 3.648 4.486 1.00 96.81 83 LYS A C 1
ATOM 632 O O . LYS A 1 83 ? -2.772 4.141 5.172 1.00 96.81 83 LYS A O 1
ATOM 637 N N . ILE A 1 84 ? -1.422 2.414 4.700 1.00 93.94 84 ILE A N 1
ATOM 638 C CA . ILE A 1 84 ? -1.860 1.579 5.827 1.00 93.94 84 ILE A CA 1
ATOM 639 C C . ILE A 1 84 ? -1.399 2.187 7.158 1.00 93.94 84 ILE A C 1
ATOM 641 O O . ILE A 1 84 ? -2.160 2.164 8.130 1.00 93.94 84 ILE A O 1
ATOM 645 N N . GLU A 1 85 ? -0.186 2.738 7.213 1.00 97.00 85 GLU A N 1
ATOM 646 C CA . GLU A 1 85 ? 0.333 3.442 8.389 1.00 97.00 85 GLU A CA 1
ATOM 647 C C . GLU A 1 85 ? -0.533 4.663 8.731 1.00 97.00 85 GLU A C 1
ATOM 649 O O . GLU A 1 85 ? -1.018 4.740 9.862 1.00 97.00 85 GLU A O 1
ATOM 654 N N . ASP A 1 86 ? -0.866 5.514 7.756 1.00 97.50 86 ASP A N 1
ATOM 655 C CA . ASP A 1 86 ? -1.767 6.663 7.954 1.00 97.50 86 ASP A CA 1
ATOM 656 C C . ASP A 1 86 ? -3.123 6.241 8.542 1.00 97.50 86 ASP A C 1
ATOM 658 O O . ASP A 1 86 ? -3.642 6.839 9.490 1.00 97.50 86 ASP A O 1
ATOM 662 N N . VAL A 1 87 ? -3.715 5.176 7.990 1.00 94.00 87 VAL A N 1
ATOM 663 C CA . VAL A 1 87 ? -5.003 4.643 8.459 1.00 94.00 87 VAL A CA 1
ATOM 664 C C . VAL A 1 87 ? -4.882 4.120 9.890 1.00 94.00 87 VAL A C 1
ATOM 666 O O . VAL A 1 87 ? -5.759 4.370 10.722 1.00 94.00 87 VAL A O 1
ATOM 669 N N . ARG A 1 88 ? -3.792 3.417 10.213 1.00 92.56 88 ARG A N 1
ATOM 670 C CA . ARG A 1 88 ? -3.528 2.924 11.570 1.00 92.56 88 ARG A CA 1
ATOM 671 C C . ARG A 1 88 ? -3.415 4.081 12.560 1.00 92.56 88 ARG A C 1
ATOM 673 O O . ARG A 1 88 ? -3.989 4.006 13.650 1.00 92.56 88 ARG A O 1
ATOM 680 N N . GLU A 1 89 ? -2.699 5.138 12.198 1.00 96.19 89 GLU A N 1
ATOM 681 C CA . GLU A 1 89 ? -2.554 6.329 13.030 1.00 96.19 89 GLU A CA 1
ATOM 682 C C . GLU A 1 89 ? -3.887 7.045 13.248 1.00 96.19 89 GLU A C 1
ATOM 684 O O . GLU A 1 89 ? -4.211 7.399 14.386 1.00 96.19 89 GLU A O 1
ATOM 689 N N . GLU A 1 90 ? -4.696 7.196 12.198 1.00 94.88 90 GLU A N 1
ATOM 690 C CA . GLU A 1 90 ? -6.041 7.772 12.272 1.00 94.88 90 GLU A CA 1
ATOM 691 C C . GLU A 1 90 ? -6.936 6.994 13.246 1.00 94.88 90 GLU A C 1
ATOM 693 O O . GLU A 1 90 ? -7.560 7.581 14.136 1.00 94.88 90 GLU A O 1
ATOM 698 N N . ILE A 1 91 ? -6.954 5.662 13.136 1.00 91.50 91 ILE A N 1
ATOM 699 C CA . ILE A 1 91 ? -7.721 4.788 14.032 1.00 91.50 91 ILE A CA 1
ATOM 700 C C . ILE A 1 91 ? -7.264 4.975 15.483 1.00 91.50 91 ILE A C 1
ATOM 702 O O . ILE A 1 91 ? -8.094 5.153 16.379 1.00 91.50 91 ILE A O 1
ATOM 706 N N . LEU A 1 92 ? -5.951 4.974 15.735 1.00 91.75 92 LEU A N 1
ATOM 707 C CA . LEU A 1 92 ? -5.404 5.164 17.080 1.00 91.75 92 LEU A CA 1
ATOM 708 C C . LEU A 1 92 ? -5.736 6.547 17.647 1.00 91.75 92 LEU A C 1
ATOM 710 O O . LEU A 1 92 ? -6.074 6.653 18.830 1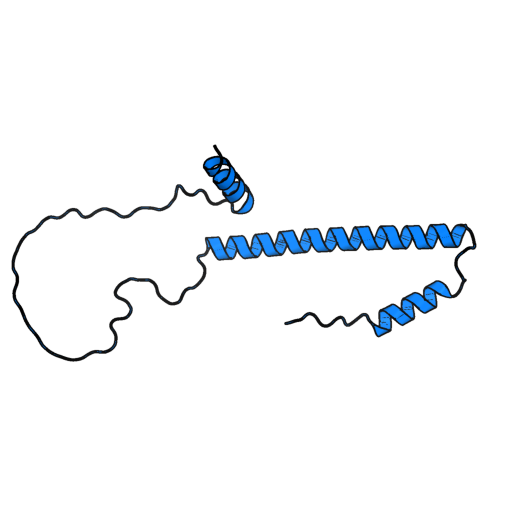.00 91.75 92 LEU A O 1
ATOM 714 N N . ARG A 1 93 ? -5.676 7.596 16.821 1.00 95.38 93 ARG A N 1
ATOM 715 C CA . ARG A 1 93 ? -6.023 8.967 17.210 1.00 95.38 93 ARG A CA 1
ATOM 716 C C . ARG A 1 93 ? -7.492 9.065 17.610 1.00 95.38 93 ARG A C 1
ATOM 718 O O . ARG A 1 93 ? -7.789 9.553 18.700 1.00 95.38 93 ARG A O 1
ATOM 725 N N . LYS A 1 94 ? -8.402 8.536 16.783 1.00 94.00 94 LYS A N 1
ATOM 726 C CA . LYS A 1 94 ? -9.845 8.506 17.075 1.00 94.00 94 LYS A CA 1
ATOM 727 C C . LYS A 1 94 ? -10.172 7.668 18.309 1.00 94.00 94 LYS A C 1
ATOM 729 O O . LYS A 1 94 ? -11.005 8.086 19.110 1.00 94.00 94 LYS A O 1
ATOM 734 N N . ARG A 1 95 ? -9.485 6.537 18.504 1.00 92.00 95 ARG A N 1
ATOM 735 C CA . ARG A 1 95 ? -9.637 5.688 19.694 1.00 92.00 95 ARG A CA 1
ATOM 736 C C . ARG A 1 95 ? -9.238 6.421 20.973 1.00 92.00 95 ARG A C 1
ATOM 738 O O . ARG A 1 95 ? -10.000 6.405 21.930 1.00 92.00 95 ARG A O 1
ATOM 745 N N . ARG A 1 96 ? -8.079 7.095 20.987 1.00 93.94 96 ARG A N 1
ATOM 746 C CA . ARG A 1 96 ? -7.631 7.896 22.146 1.00 93.94 96 ARG A CA 1
ATOM 747 C C . ARG A 1 96 ? -8.595 9.036 22.473 1.00 93.94 96 ARG A C 1
ATOM 749 O O . ARG A 1 96 ? -8.788 9.342 23.639 1.00 93.94 96 ARG A O 1
ATOM 756 N N . ALA A 1 97 ? -9.222 9.625 21.456 1.00 95.56 97 ALA A N 1
ATOM 757 C CA . ALA A 1 97 ? -10.240 10.656 21.629 1.00 95.56 97 ALA A CA 1
ATOM 758 C C . ALA A 1 97 ? -11.618 10.114 22.070 1.00 95.56 97 ALA A C 1
ATOM 760 O O . ALA A 1 97 ? -12.554 10.900 22.181 1.00 95.56 97 ALA A O 1
ATOM 761 N N . GLY A 1 98 ? -11.786 8.795 22.244 1.00 93.75 98 GLY A N 1
ATOM 762 C CA . GLY A 1 98 ? -13.075 8.177 22.580 1.00 93.75 98 GLY A CA 1
ATOM 763 C C . GLY A 1 98 ? -14.119 8.238 21.457 1.00 93.75 98 GLY A C 1
ATOM 764 O O . GLY A 1 98 ? -15.285 7.940 21.684 1.00 93.75 98 GLY A O 1
ATOM 765 N N . LYS A 1 99 ? -13.718 8.618 20.235 1.00 93.12 99 LYS A N 1
ATOM 766 C CA . LYS A 1 99 ? -14.612 8.778 19.072 1.00 93.12 99 LYS A CA 1
ATOM 767 C C . LYS A 1 99 ? -14.822 7.483 18.287 1.00 93.12 99 LYS A C 1
ATOM 769 O O . LYS A 1 99 ? -15.557 7.481 17.304 1.00 93.12 99 LYS A O 1
ATOM 774 N N . LEU A 1 100 ? -14.116 6.416 18.657 1.00 90.88 100 LEU A N 1
ATOM 775 C CA . LEU A 1 100 ? -14.160 5.132 17.969 1.00 90.88 100 LEU A CA 1
ATOM 776 C C . LEU A 1 100 ? -14.922 4.110 18.834 1.00 90.88 100 LEU A C 1
ATOM 778 O O . LEU A 1 100 ? -14.500 3.881 19.970 1.00 90.88 100 LEU A O 1
ATOM 782 N N . PRO A 1 101 ? -15.992 3.479 18.321 1.00 90.12 101 PRO A N 1
ATOM 783 C CA . PRO A 1 101 ? -16.676 2.380 19.000 1.00 90.12 101 PRO A CA 1
ATOM 784 C C . PRO A 1 101 ? -15.728 1.221 19.346 1.00 90.12 101 PRO A C 1
ATOM 786 O O . PRO A 1 101 ? -14.800 0.917 18.587 1.00 90.12 101 PRO A O 1
ATOM 789 N N . GLY A 1 102 ? -15.952 0.551 20.480 1.00 87.75 102 GLY A N 1
ATOM 790 C CA . GLY A 1 102 ? -15.085 -0.538 20.960 1.00 87.75 102 GLY A CA 1
ATOM 791 C C . GLY A 1 102 ? -15.054 -1.775 20.051 1.00 87.75 102 GLY A C 1
ATOM 792 O O . GLY A 1 102 ? -14.064 -2.505 20.029 1.00 87.75 102 GLY A O 1
ATOM 793 N N . ASP A 1 103 ? -16.097 -1.976 19.249 1.00 91.00 103 ASP A N 1
ATOM 794 C CA . ASP A 1 103 ? -16.273 -3.076 18.295 1.00 91.00 103 ASP A CA 1
ATOM 795 C C . ASP A 1 103 ? -15.687 -2.793 16.899 1.00 91.00 103 ASP A C 1
ATOM 797 O O . ASP A 1 103 ? -15.610 -3.699 16.066 1.00 91.00 103 ASP A O 1
ATOM 801 N N . THR A 1 104 ? -15.187 -1.577 16.645 1.00 87.75 104 THR A N 1
ATOM 802 C CA . THR A 1 104 ? -14.653 -1.165 15.330 1.00 87.75 104 THR A CA 1
ATOM 803 C C . THR A 1 104 ? -13.581 -2.122 14.801 1.00 87.75 104 THR A C 1
ATOM 805 O O . THR A 1 104 ? -13.536 -2.425 13.610 1.00 87.75 104 THR A O 1
ATOM 808 N N . THR A 1 105 ? -12.722 -2.647 15.683 1.00 86.69 105 THR A N 1
ATOM 809 C CA . THR A 1 105 ? -11.668 -3.601 15.288 1.00 86.69 105 THR A CA 1
ATOM 810 C C . THR A 1 105 ? -12.261 -4.904 14.748 1.00 86.69 105 THR A C 1
ATOM 812 O O . THR A 1 105 ? -11.727 -5.476 13.800 1.00 86.69 105 THR A O 1
ATOM 815 N N . THR A 1 106 ? -13.364 -5.373 15.331 1.00 92.00 106 THR A N 1
ATOM 816 C CA . THR A 1 106 ? -14.064 -6.588 14.901 1.00 92.00 106 THR A CA 1
ATOM 817 C C . THR A 1 106 ? -14.729 -6.373 13.547 1.00 92.00 106 THR A C 1
ATOM 819 O O . THR A 1 106 ? -14.556 -7.192 12.649 1.00 92.00 106 THR A O 1
ATOM 822 N N . VAL A 1 107 ? -15.409 -5.236 13.364 1.00 92.94 107 VAL A N 1
ATOM 823 C CA . VAL A 1 107 ? -16.042 -4.868 12.086 1.00 92.94 107 VAL A CA 1
ATOM 824 C C . VAL A 1 107 ? -15.012 -4.823 10.953 1.00 92.94 107 VAL A C 1
ATOM 826 O O . VAL A 1 107 ? -15.216 -5.445 9.912 1.00 92.94 107 VAL A O 1
ATOM 829 N N . LEU A 1 108 ? -13.870 -4.160 11.172 1.00 90.00 108 LEU A N 1
ATOM 830 C CA . LEU A 1 108 ? -12.799 -4.076 10.173 1.00 90.00 108 LEU A CA 1
ATOM 831 C C . LEU A 1 108 ? -12.200 -5.447 9.837 1.00 90.00 108 LEU A C 1
ATOM 833 O O . LEU A 1 108 ? -11.962 -5.741 8.666 1.00 90.00 108 LEU A O 1
ATOM 837 N N . LYS A 1 109 ? -11.977 -6.305 10.842 1.00 90.81 109 LYS A N 1
ATOM 838 C CA . LYS A 1 109 ? -11.481 -7.673 10.620 1.00 90.81 109 LYS A CA 1
ATOM 839 C C . LYS A 1 109 ? -12.453 -8.498 9.782 1.00 90.81 109 LYS A C 1
ATOM 841 O O . LYS A 1 109 ? -12.017 -9.160 8.844 1.00 90.81 109 LYS A O 1
ATOM 846 N N . ASN A 1 110 ? -13.746 -8.435 10.092 1.00 94.38 110 ASN A N 1
ATOM 847 C CA . ASN A 1 110 ? -14.774 -9.168 9.357 1.00 94.38 110 ASN A CA 1
ATOM 848 C C . ASN A 1 110 ? -14.857 -8.692 7.904 1.00 94.38 110 ASN A C 1
ATOM 850 O O . ASN A 1 110 ? -14.879 -9.515 6.991 1.00 94.38 110 ASN A O 1
ATOM 854 N N . TRP A 1 111 ? -14.834 -7.373 7.687 1.00 92.44 111 TRP A N 1
ATOM 855 C CA . TRP A 1 111 ? -14.805 -6.805 6.342 1.00 92.44 111 TRP A CA 1
ATOM 856 C C . TRP A 1 111 ? -13.578 -7.290 5.563 1.00 92.44 111 TRP A C 1
ATOM 858 O O . TRP A 1 111 ? -13.722 -7.791 4.450 1.00 92.44 111 TRP A O 1
ATOM 868 N N . TRP A 1 112 ? -12.385 -7.233 6.163 1.00 91.19 112 TRP A N 1
ATOM 869 C CA . TRP A 1 112 ? -11.161 -7.712 5.519 1.00 91.19 112 TRP A CA 1
ATOM 870 C C . TRP A 1 112 ? -11.242 -9.195 5.152 1.00 91.19 112 TRP A C 1
ATOM 872 O O . TRP A 1 112 ? -10.914 -9.567 4.032 1.00 91.19 112 TRP A O 1
ATOM 882 N N . GLN A 1 113 ? -11.711 -10.055 6.058 1.00 92.19 113 GLN A N 1
ATOM 883 C CA . GLN A 1 113 ? -11.836 -11.489 5.780 1.00 92.19 113 GLN A CA 1
ATOM 884 C C . GLN A 1 113 ? -12.750 -11.767 4.580 1.00 92.19 113 GLN A C 1
ATOM 886 O O . GLN A 1 113 ? -12.402 -12.591 3.736 1.00 92.19 113 GLN A O 1
ATOM 891 N N . GLN A 1 114 ? -13.865 -11.039 4.472 1.00 92.44 114 GLN A N 1
ATOM 892 C CA . GLN A 1 114 ? -14.825 -11.172 3.371 1.00 92.44 114 GLN A CA 1
ATOM 893 C C . GLN A 1 114 ? -14.270 -10.678 2.026 1.00 92.44 114 GLN A C 1
ATOM 895 O O . GLN A 1 114 ? -14.637 -11.222 0.989 1.00 92.44 114 GLN A O 1
ATOM 900 N N . HIS A 1 115 ? -13.370 -9.690 2.036 1.00 88.62 115 HIS A N 1
ATOM 901 C CA . HIS A 1 115 ? -12.905 -8.998 0.825 1.00 88.62 115 HIS A CA 1
ATOM 902 C C . HIS A 1 115 ? -11.413 -9.215 0.509 1.00 88.62 115 HIS A C 1
ATOM 904 O O . HIS A 1 115 ? -10.898 -8.655 -0.454 1.00 88.62 115 HIS A O 1
ATOM 910 N N . SER A 1 116 ? -10.704 -10.033 1.293 1.00 85.44 116 SER A N 1
ATOM 911 C CA . SER A 1 116 ? -9.253 -10.258 1.150 1.00 85.44 116 SER A CA 1
ATOM 912 C C . SER A 1 116 ? -8.850 -10.887 -0.186 1.00 85.44 116 SER A C 1
ATOM 914 O O . SER A 1 116 ? -7.724 -10.701 -0.647 1.00 85.44 116 SER A O 1
ATOM 916 N N . LYS A 1 117 ? -9.763 -11.626 -0.823 1.00 82.31 117 LYS A N 1
ATOM 917 C CA . LYS A 1 117 ? -9.562 -12.216 -2.148 1.00 82.31 117 LYS A CA 1
ATOM 918 C C . LYS A 1 117 ? -9.980 -11.213 -3.218 1.00 82.31 117 LYS A C 1
ATOM 920 O O . LYS A 1 117 ? -11.066 -11.317 -3.777 1.00 82.31 117 LYS A O 1
ATOM 925 N N . TRP A 1 118 ? -9.122 -10.237 -3.491 1.00 73.06 118 TRP A N 1
ATOM 926 C CA . TRP A 1 118 ? -9.290 -9.387 -4.666 1.00 73.06 118 TRP A CA 1
ATOM 927 C C . TRP A 1 118 ? -8.843 -10.171 -5.909 1.00 73.06 118 TRP A C 1
ATOM 929 O O . TRP A 1 118 ? -7.683 -10.595 -5.948 1.00 73.06 118 TRP A O 1
ATOM 939 N N . PRO A 1 119 ? -9.710 -10.419 -6.907 1.00 73.69 119 PRO A N 1
ATOM 940 C CA . PRO A 1 119 ? -9.268 -11.060 -8.134 1.00 73.69 119 PRO A CA 1
ATOM 941 C C . PRO A 1 119 ? -8.376 -10.068 -8.883 1.00 73.69 119 PRO A C 1
ATOM 943 O O . PRO A 1 119 ? -8.822 -8.993 -9.285 1.00 73.69 119 PRO A O 1
ATOM 946 N N . TYR A 1 120 ? -7.095 -10.402 -9.036 1.00 60.06 120 TYR A N 1
ATOM 947 C CA . TYR A 1 120 ? -6.281 -9.733 -10.043 1.00 60.06 120 TYR A CA 1
ATOM 948 C C . TYR A 1 120 ? -6.850 -10.121 -11.411 1.00 60.06 120 TYR A C 1
ATOM 950 O O . TYR A 1 120 ? -7.039 -11.318 -11.642 1.00 60.06 120 TYR A O 1
ATOM 958 N N . PRO A 1 121 ? -7.133 -9.161 -12.306 1.00 59.28 121 PRO A N 1
ATOM 959 C CA . PRO A 1 121 ? -7.373 -9.492 -13.700 1.00 59.28 121 PRO A CA 1
ATOM 960 C C . PRO A 1 121 ? -6.092 -10.146 -14.232 1.00 59.28 121 PRO A C 1
ATOM 962 O O . PRO A 1 121 ? -5.036 -9.511 -14.226 1.00 59.28 121 PRO A O 1
ATOM 965 N N . THR A 1 122 ? -6.167 -11.428 -14.580 1.00 54.69 122 THR A N 1
ATOM 966 C CA . THR A 1 122 ? -5.176 -12.089 -15.442 1.00 54.69 122 THR A CA 1
ATOM 967 C C . THR A 1 122 ? -5.437 -11.737 -16.887 1.00 54.69 122 THR A C 1
ATOM 969 O O . THR A 1 122 ? -6.634 -11.751 -17.257 1.00 54.69 122 THR A O 1
#

Organism: NCBI:txid34285

pLDDT: mean 74.71, std 20.2, range [34.03, 97.69]

Sequence (122 aa):
MACREIENNLQALTGVTLGEGTGATMSDDEDELQMDFSLDQSGSDGHDLMGFGPLLPTESERSLMERVRQELKIELKQGFKSKIEDVREEILRKRRAGKLPGDTTTVLKNWWQQHSKWPYPT

Secondary structure (DSSP, 8-state):
-HHHHHHHHHHHHH---TT-----------------------------SS---S-PPPHHHHHHHHHHHHHHHHHHHHHHHHHHHHHHHHHHHHHHTT-S-TTHHHHHHHHHHHH-------

Radius of gyration: 30.6 Å; chains: 1; bounding box: 51×45×89 Å